Protein AF-A0A164PL55-F1 (afdb_monomer_lite)

Foldseek 3Di:
DPPLVVLLVVLLVLLCVQLVVLVCCQPPVVVPDPDDDDPVSNVVSVVSNVVSVVLSVQSNVCVVVVNLVSNLVSLQVLLVVLVVQLVVCVVVVVVVSNVSSNVSSCSSNVSSVVSVPD

Structure (mmCIF, N/CA/C/O backbone):
data_AF-A0A164PL55-F1
#
_entry.id   AF-A0A164PL55-F1
#
loop_
_atom_site.group_PDB
_atom_site.id
_atom_site.type_symbol
_atom_site.label_atom_id
_atom_site.label_alt_id
_atom_site.label_comp_id
_atom_site.label_asym_id
_atom_site.label_entity_id
_atom_site.label_seq_id
_atom_site.pdbx_PDB_ins_code
_atom_site.Cartn_x
_atom_site.Cartn_y
_atom_site.Cartn_z
_atom_site.occupancy
_atom_site.B_iso_or_equiv
_atom_site.auth_seq_id
_atom_site.auth_comp_id
_atom_site.auth_asym_id
_atom_site.auth_atom_id
_atom_site.pdbx_PDB_model_num
ATOM 1 N N . MET A 1 1 ? -16.448 -11.757 14.362 1.00 59.09 1 MET A N 1
ATOM 2 C CA . MET A 1 1 ? -15.431 -10.702 14.572 1.00 59.09 1 MET A CA 1
ATOM 3 C C . MET A 1 1 ? -16.105 -9.351 14.404 1.00 59.09 1 MET A C 1
ATOM 5 O O . MET A 1 1 ? -17.001 -9.272 13.569 1.00 59.09 1 MET A O 1
ATOM 9 N N . PRO A 1 2 ? -15.730 -8.317 15.171 1.00 84.12 2 PRO A N 1
ATOM 10 C CA . PRO A 1 2 ? -16.239 -6.968 14.944 1.00 84.12 2 PRO A CA 1
ATOM 11 C C . PRO A 1 2 ? -15.890 -6.481 13.528 1.00 84.12 2 PRO A C 1
ATOM 13 O O . PRO A 1 2 ? -14.808 -6.794 13.030 1.00 84.12 2 PRO A O 1
ATOM 16 N N . ALA A 1 3 ? -16.766 -5.699 12.891 1.00 85.25 3 ALA A N 1
ATOM 17 C CA . ALA A 1 3 ? -16.560 -5.226 11.516 1.00 85.25 3 ALA A CA 1
ATOM 18 C C . ALA A 1 3 ? -15.239 -4.449 11.339 1.00 85.25 3 ALA A C 1
ATOM 20 O O . ALA A 1 3 ? -14.523 -4.668 10.366 1.00 85.25 3 ALA A O 1
ATOM 21 N N . HIS A 1 4 ? -14.849 -3.636 12.326 1.00 86.44 4 HIS A N 1
ATOM 22 C CA . HIS A 1 4 ? -13.568 -2.922 12.324 1.00 86.44 4 HIS A CA 1
ATOM 23 C C . HIS A 1 4 ? -12.355 -3.866 12.284 1.00 86.44 4 HIS A C 1
ATOM 25 O O . HIS A 1 4 ? -11.404 -3.618 11.547 1.00 86.44 4 HIS A O 1
ATOM 31 N N . ALA A 1 5 ? -12.398 -4.975 13.029 1.00 88.44 5 ALA A N 1
ATOM 32 C CA . ALA A 1 5 ? -11.313 -5.952 13.067 1.00 88.44 5 ALA A CA 1
ATOM 33 C C . ALA A 1 5 ? -11.217 -6.721 11.743 1.00 88.44 5 ALA A C 1
ATOM 35 O O . ALA A 1 5 ? -10.120 -6.966 11.248 1.00 88.44 5 ALA A O 1
ATOM 36 N N . ALA A 1 6 ? -12.361 -7.049 11.135 1.00 93.38 6 ALA A N 1
ATOM 37 C CA . ALA A 1 6 ? -12.394 -7.673 9.816 1.00 93.38 6 ALA A CA 1
ATOM 38 C C . ALA A 1 6 ? -11.790 -6.751 8.743 1.00 93.38 6 ALA A C 1
ATOM 40 O O . ALA A 1 6 ? -10.933 -7.188 7.977 1.00 93.38 6 ALA A O 1
ATOM 41 N N . LEU A 1 7 ? -12.169 -5.467 8.728 1.00 95.25 7 LEU A N 1
ATOM 42 C CA . LEU A 1 7 ? -11.589 -4.483 7.811 1.00 95.25 7 LEU A CA 1
ATOM 43 C C . LEU A 1 7 ? -10.084 -4.327 8.034 1.00 95.25 7 LEU A C 1
ATOM 45 O O . LEU A 1 7 ? -9.329 -4.341 7.066 1.00 95.25 7 LEU A O 1
ATOM 49 N N . ALA A 1 8 ? -9.624 -4.239 9.283 1.00 93.94 8 ALA A N 1
ATOM 50 C CA . ALA A 1 8 ? -8.198 -4.159 9.590 1.00 93.94 8 ALA A CA 1
ATOM 51 C C . ALA A 1 8 ? -7.416 -5.357 9.025 1.00 93.94 8 ALA A C 1
ATOM 53 O O . ALA A 1 8 ? -6.407 -5.163 8.350 1.00 93.94 8 ALA A O 1
ATOM 54 N N . VAL A 1 9 ? -7.912 -6.584 9.224 1.00 96.19 9 VAL A N 1
ATOM 55 C CA . VAL A 1 9 ? -7.274 -7.804 8.699 1.00 96.19 9 VAL A CA 1
ATOM 56 C C . VAL A 1 9 ? -7.243 -7.804 7.172 1.00 96.19 9 VAL A C 1
ATOM 58 O O . VAL A 1 9 ? -6.199 -8.078 6.585 1.00 96.19 9 VAL A O 1
ATOM 61 N N . VAL A 1 10 ? -8.356 -7.460 6.517 1.00 97.50 10 VAL A N 1
ATOM 62 C CA . VAL A 1 10 ? -8.416 -7.395 5.050 1.00 97.50 10 VAL A CA 1
ATOM 63 C C . VAL A 1 10 ? -7.393 -6.388 4.518 1.00 97.50 10 VAL A C 1
ATOM 65 O O . VAL A 1 10 ? -6.593 -6.730 3.650 1.00 97.50 10 VAL A O 1
ATOM 68 N N . ASN A 1 11 ? -7.347 -5.176 5.073 1.00 98.12 11 ASN A N 1
ATOM 69 C CA . ASN A 1 11 ? -6.387 -4.162 4.638 1.00 98.12 11 ASN A CA 1
ATOM 70 C C . ASN A 1 11 ? -4.939 -4.573 4.904 1.00 98.12 11 ASN A C 1
ATOM 72 O O . ASN A 1 11 ? -4.090 -4.343 4.048 1.00 98.12 11 ASN A O 1
ATOM 76 N N . ALA A 1 12 ? -4.661 -5.216 6.040 1.00 97.31 12 ALA A N 1
ATOM 77 C CA . ALA A 1 12 ? -3.339 -5.746 6.347 1.00 97.31 12 ALA A CA 1
ATOM 78 C C . ALA A 1 12 ? -2.897 -6.790 5.312 1.00 97.31 12 ALA A C 1
ATOM 80 O O . ALA A 1 12 ? -1.775 -6.718 4.823 1.00 97.31 12 ALA A O 1
ATOM 81 N N . VAL A 1 13 ? -3.778 -7.715 4.914 1.00 98.12 13 VAL A N 1
ATOM 82 C CA . VAL A 1 13 ? -3.473 -8.718 3.880 1.00 98.12 13 VAL A CA 1
ATOM 83 C C . VAL A 1 13 ? -3.145 -8.048 2.546 1.00 98.12 13 VAL A C 1
ATOM 85 O O . VAL A 1 13 ? -2.105 -8.335 1.955 1.00 98.12 13 VAL A O 1
ATOM 88 N N . PHE A 1 14 ? -3.986 -7.123 2.083 1.00 98.19 14 PHE A N 1
ATOM 89 C CA . PHE A 1 14 ? -3.760 -6.416 0.819 1.00 98.19 14 PHE A CA 1
ATOM 90 C C . PHE A 1 14 ? -2.489 -5.553 0.839 1.00 98.19 14 PHE A C 1
ATOM 92 O O . PHE A 1 14 ? -1.739 -5.531 -0.143 1.00 98.19 14 PHE A O 1
ATOM 99 N N . ALA A 1 15 ? -2.212 -4.889 1.964 1.00 97.38 15 ALA A N 1
ATOM 100 C CA . ALA A 1 15 ? -0.991 -4.120 2.162 1.00 97.38 15 ALA A CA 1
ATOM 101 C C . ALA A 1 15 ? 0.250 -5.023 2.156 1.00 97.38 15 ALA A C 1
ATOM 103 O O . ALA A 1 15 ? 1.204 -4.731 1.445 1.00 97.38 15 ALA A O 1
ATOM 104 N N . LEU A 1 16 ? 0.225 -6.156 2.866 1.00 97.94 16 LEU A N 1
ATOM 105 C CA . LEU A 1 16 ? 1.332 -7.118 2.902 1.00 97.94 16 LEU A CA 1
ATOM 106 C C . LEU A 1 16 ? 1.619 -7.728 1.530 1.00 97.94 16 LEU A C 1
ATOM 108 O O . LEU A 1 16 ? 2.782 -7.854 1.155 1.00 97.94 16 LEU A O 1
ATOM 112 N N . VAL A 1 17 ? 0.583 -8.070 0.762 1.00 96.12 17 VAL A N 1
ATOM 113 C CA . VAL A 1 17 ? 0.745 -8.560 -0.614 1.00 96.12 17 VAL A CA 1
ATOM 114 C C . VAL A 1 17 ? 1.406 -7.489 -1.486 1.00 96.12 17 VAL A C 1
ATOM 116 O O . VAL A 1 17 ? 2.391 -7.768 -2.168 1.00 96.12 17 VAL A O 1
ATOM 119 N N . SER A 1 18 ? 0.916 -6.250 -1.425 1.00 94.06 18 SER A N 1
ATOM 120 C CA . SER A 1 18 ? 1.432 -5.141 -2.239 1.00 94.06 18 SER A CA 1
ATOM 121 C C . SER A 1 18 ? 2.868 -4.759 -1.845 1.00 94.06 18 SER A C 1
ATOM 123 O O . SER A 1 18 ? 3.742 -4.635 -2.703 1.00 94.06 18 SER A O 1
ATOM 125 N N . GLY A 1 19 ? 3.147 -4.651 -0.543 1.00 95.56 19 GLY A N 1
ATOM 126 C CA . GLY A 1 19 ? 4.486 -4.429 0.002 1.00 95.56 19 GLY A CA 1
ATOM 127 C C . GLY A 1 19 ? 5.447 -5.570 -0.329 1.00 95.56 19 GLY A C 1
ATOM 128 O O . GLY A 1 19 ? 6.589 -5.319 -0.709 1.00 95.56 19 GLY A O 1
ATOM 129 N N . GLY A 1 20 ? 4.977 -6.818 -0.276 1.00 94.44 20 GLY A N 1
ATOM 130 C CA . GLY A 1 20 ? 5.736 -7.998 -0.685 1.00 94.44 20 GLY A CA 1
ATOM 131 C C . GLY A 1 20 ? 6.153 -7.942 -2.154 1.00 94.44 20 GLY A C 1
ATOM 132 O O . GLY A 1 20 ? 7.322 -8.176 -2.463 1.00 94.44 20 GLY A O 1
ATOM 133 N N . PHE A 1 21 ? 5.247 -7.548 -3.055 1.00 92.25 21 PHE A N 1
ATOM 134 C CA . PHE A 1 21 ? 5.591 -7.327 -4.462 1.00 92.25 21 PHE A CA 1
ATOM 135 C C . PHE A 1 21 ? 6.603 -6.195 -4.649 1.00 92.25 21 PHE A C 1
ATOM 137 O O . PHE A 1 21 ? 7.532 -6.349 -5.439 1.00 92.25 21 PHE A O 1
ATOM 144 N N . ALA A 1 22 ? 6.478 -5.089 -3.911 1.00 92.00 22 ALA A N 1
ATOM 145 C CA . ALA A 1 22 ? 7.442 -3.991 -3.981 1.00 92.00 22 ALA A CA 1
ATOM 146 C C . ALA A 1 22 ? 8.846 -4.422 -3.516 1.00 92.00 22 ALA A C 1
ATOM 148 O O . ALA A 1 22 ? 9.840 -4.113 -4.172 1.00 92.00 22 ALA A O 1
ATOM 149 N N . ILE A 1 23 ? 8.934 -5.196 -2.428 1.00 93.56 23 ILE A N 1
ATOM 150 C CA . ILE A 1 23 ? 10.196 -5.773 -1.942 1.00 93.56 23 ILE A CA 1
ATOM 151 C C . ILE A 1 23 ? 10.771 -6.752 -2.971 1.00 93.56 23 ILE A C 1
ATOM 153 O O . ILE A 1 23 ? 11.957 -6.678 -3.294 1.00 93.56 23 ILE A O 1
ATOM 157 N N . ALA A 1 24 ? 9.944 -7.644 -3.522 1.00 91.69 24 ALA A N 1
ATOM 158 C CA . ALA A 1 24 ? 10.370 -8.589 -4.548 1.00 91.69 24 ALA A CA 1
ATOM 159 C C . ALA A 1 24 ? 10.894 -7.868 -5.802 1.00 91.69 24 ALA A C 1
ATOM 161 O O . ALA A 1 24 ? 11.940 -8.249 -6.328 1.00 91.69 24 ALA A O 1
ATOM 162 N N . ALA A 1 25 ? 10.224 -6.794 -6.233 1.00 88.56 25 ALA A N 1
ATOM 163 C CA . ALA A 1 25 ? 10.656 -5.956 -7.348 1.00 88.56 25 ALA A CA 1
ATOM 164 C C . ALA A 1 25 ? 12.012 -5.290 -7.084 1.00 88.56 25 ALA A C 1
ATOM 166 O O . ALA A 1 25 ? 12.842 -5.235 -7.986 1.00 88.56 25 ALA A O 1
ATOM 167 N N . ALA A 1 26 ? 12.250 -4.805 -5.863 1.00 90.50 26 ALA A N 1
ATOM 168 C CA . ALA A 1 26 ? 13.492 -4.129 -5.497 1.00 90.50 26 ALA A CA 1
ATOM 169 C C . ALA A 1 26 ? 14.678 -5.097 -5.340 1.00 90.50 26 ALA A C 1
ATOM 171 O O . ALA A 1 26 ? 15.770 -4.827 -5.840 1.00 90.50 26 ALA A O 1
ATOM 172 N N . LEU A 1 27 ? 14.470 -6.236 -4.670 1.00 90.88 27 LEU A N 1
ATOM 173 C CA . LEU A 1 27 ? 15.530 -7.211 -4.387 1.00 90.88 27 LEU A CA 1
ATOM 174 C C . LEU A 1 27 ? 15.837 -8.119 -5.576 1.00 90.88 27 LEU A C 1
ATOM 176 O O . LEU A 1 27 ? 16.985 -8.516 -5.779 1.00 90.88 27 LEU A O 1
ATOM 180 N N . ARG A 1 28 ? 14.814 -8.487 -6.352 1.00 86.06 28 ARG A N 1
ATOM 181 C CA . ARG A 1 28 ? 14.956 -9.414 -7.476 1.00 86.06 28 ARG A CA 1
ATOM 182 C C . ARG A 1 28 ? 14.102 -8.962 -8.666 1.00 86.06 28 ARG A C 1
ATOM 184 O O . ARG A 1 28 ? 13.158 -9.661 -9.038 1.00 86.06 28 ARG A O 1
ATOM 191 N N . PRO A 1 29 ? 14.471 -7.844 -9.325 1.00 78.06 29 PRO A N 1
ATOM 192 C CA . PRO A 1 29 ? 13.675 -7.241 -10.398 1.00 78.06 29 PRO A CA 1
ATOM 193 C C . PRO A 1 29 ? 13.336 -8.226 -11.521 1.00 78.06 29 PRO A C 1
ATOM 195 O O . PRO A 1 29 ? 12.240 -8.193 -12.069 1.00 78.06 29 PRO A O 1
ATOM 198 N N . ALA A 1 30 ? 14.244 -9.163 -11.812 1.00 78.56 30 ALA A N 1
ATOM 199 C CA . ALA A 1 30 ? 14.074 -10.199 -12.831 1.00 78.56 30 ALA A CA 1
ATOM 200 C C . ALA A 1 30 ? 12.869 -11.136 -12.603 1.00 78.56 30 ALA A C 1
ATOM 202 O O . ALA A 1 30 ? 12.462 -11.824 -13.531 1.00 78.56 30 ALA A O 1
ATOM 203 N N . VAL A 1 31 ? 12.302 -11.189 -11.392 1.00 74.44 31 VAL A N 1
ATOM 204 C CA . VAL A 1 31 ? 11.100 -11.993 -11.094 1.00 74.44 31 VAL A CA 1
ATOM 205 C C . VAL A 1 31 ? 9.830 -11.333 -11.637 1.00 74.44 31 VAL A C 1
ATOM 207 O O . VAL A 1 31 ? 8.851 -12.023 -11.903 1.00 74.44 31 VAL A O 1
ATOM 210 N N . LEU A 1 32 ? 9.844 -10.008 -11.810 1.00 71.69 32 LEU A N 1
ATOM 211 C CA . LEU A 1 32 ? 8.675 -9.213 -12.200 1.00 71.69 32 LEU A CA 1
ATOM 212 C C . LEU A 1 32 ? 8.889 -8.426 -13.501 1.00 71.69 32 LEU A C 1
ATOM 214 O O . LEU A 1 32 ? 7.932 -7.915 -14.077 1.00 71.69 32 LEU A O 1
ATOM 218 N N . ALA A 1 33 ? 10.132 -8.312 -13.970 1.00 74.06 33 ALA A N 1
ATOM 219 C CA . ALA A 1 33 ? 10.463 -7.622 -15.205 1.00 74.06 33 ALA A CA 1
ATOM 220 C C . ALA A 1 33 ? 10.174 -8.497 -16.432 1.00 74.06 33 ALA A C 1
ATOM 222 O O . ALA A 1 33 ? 10.659 -9.621 -16.552 1.00 74.06 33 ALA A O 1
ATOM 223 N N . HIS A 1 34 ? 9.462 -7.928 -17.401 1.00 68.06 34 HIS A N 1
ATOM 224 C CA . HIS A 1 34 ? 9.331 -8.482 -18.746 1.00 68.06 34 HIS A CA 1
ATOM 225 C C . HIS A 1 34 ? 10.337 -7.789 -19.678 1.00 68.06 34 HIS A C 1
ATOM 227 O O . HIS A 1 34 ? 9.962 -6.962 -20.505 1.00 68.06 34 HIS A O 1
ATOM 233 N N . GLY A 1 35 ? 11.633 -8.066 -19.493 1.00 72.12 35 GLY A N 1
ATOM 234 C CA . GLY A 1 35 ? 12.709 -7.493 -20.312 1.00 72.12 35 GLY A CA 1
ATOM 235 C C . GLY A 1 35 ? 14.027 -7.258 -19.559 1.00 72.12 35 GLY A C 1
ATOM 236 O O . GLY A 1 35 ? 14.162 -7.670 -18.404 1.00 72.12 35 GLY A O 1
ATOM 237 N N . PRO A 1 36 ? 15.014 -6.604 -20.202 1.00 76.00 36 PRO A N 1
ATOM 238 C CA . PRO A 1 36 ? 16.305 -6.299 -19.592 1.00 76.00 36 PRO A CA 1
ATOM 239 C C . PRO A 1 36 ? 16.155 -5.398 -18.360 1.00 76.00 36 PRO A C 1
ATOM 241 O O . PRO A 1 36 ? 15.524 -4.342 -18.421 1.00 76.00 36 PRO A O 1
ATOM 244 N N . VAL A 1 37 ? 16.773 -5.789 -17.245 1.00 84.06 37 VAL A N 1
ATOM 245 C CA . VAL A 1 37 ? 16.797 -4.982 -16.018 1.00 84.06 37 VAL A CA 1
ATOM 246 C C . VAL A 1 37 ? 17.852 -3.887 -16.169 1.00 84.06 37 VAL A C 1
ATOM 248 O O . VAL A 1 37 ? 19.051 -4.162 -16.157 1.00 84.06 37 VAL A O 1
ATOM 251 N N . THR A 1 38 ? 17.408 -2.641 -16.328 1.00 88.12 38 THR A N 1
ATOM 252 C CA . THR A 1 38 ? 18.289 -1.467 -16.400 1.00 88.12 38 THR A CA 1
ATOM 253 C C . THR A 1 38 ? 18.527 -0.868 -15.013 1.00 88.12 38 THR A C 1
ATOM 255 O O . THR A 1 38 ? 17.737 -1.064 -14.089 1.00 88.12 38 THR A O 1
ATOM 258 N N . SER A 1 39 ? 19.594 -0.079 -14.858 1.00 87.31 39 SER A N 1
ATOM 259 C CA . SER A 1 39 ? 19.866 0.656 -13.613 1.00 87.31 39 SER A CA 1
ATOM 260 C C . SER A 1 39 ? 18.720 1.599 -13.225 1.00 87.31 39 SER A C 1
ATOM 262 O O . SER A 1 39 ? 18.365 1.681 -12.051 1.00 87.31 39 SER A O 1
ATOM 264 N N . ALA A 1 40 ? 18.094 2.254 -14.208 1.00 87.44 40 ALA A N 1
ATOM 265 C CA . ALA A 1 40 ? 16.935 3.118 -13.997 1.00 87.44 40 ALA A CA 1
ATOM 266 C C . ALA A 1 40 ? 15.710 2.338 -13.488 1.00 87.44 40 ALA A C 1
ATOM 268 O O . ALA A 1 40 ? 15.044 2.788 -12.557 1.00 87.44 40 ALA A O 1
ATOM 269 N N . ALA A 1 41 ? 15.441 1.151 -14.044 1.00 85.94 41 ALA A N 1
ATOM 270 C CA . ALA A 1 41 ? 14.354 0.290 -13.579 1.00 85.94 41 ALA A CA 1
ATOM 271 C C . ALA A 1 41 ? 14.591 -0.201 -12.140 1.00 85.94 41 ALA A C 1
ATOM 273 O O . ALA A 1 41 ? 13.668 -0.198 -11.327 1.00 85.94 41 ALA A O 1
ATOM 274 N N . SER A 1 42 ? 15.834 -0.554 -11.800 1.00 88.00 42 SER A N 1
ATOM 275 C CA . SER A 1 42 ? 16.204 -0.941 -10.435 1.00 88.00 42 SER A CA 1
ATOM 276 C C . SER A 1 42 ? 16.045 0.213 -9.443 1.00 88.00 42 SER A C 1
ATOM 278 O O . SER A 1 42 ? 15.470 0.020 -8.374 1.00 88.00 42 SER A O 1
ATOM 280 N N . LEU A 1 43 ? 16.501 1.424 -9.789 1.00 89.12 43 LEU A N 1
ATOM 281 C CA . LEU A 1 43 ? 16.304 2.613 -8.952 1.00 89.12 43 LEU A CA 1
ATOM 282 C C . LEU A 1 43 ? 14.811 2.890 -8.728 1.00 89.12 43 LEU A C 1
ATOM 284 O O . LEU A 1 43 ? 14.389 3.127 -7.598 1.00 89.12 43 LEU A O 1
ATOM 288 N N . TYR A 1 44 ? 14.007 2.800 -9.788 1.00 87.06 44 TYR A N 1
ATOM 289 C CA . TYR A 1 44 ? 12.559 2.964 -9.708 1.00 87.06 44 TYR A CA 1
ATOM 290 C C . TYR A 1 44 ? 11.905 1.931 -8.776 1.00 87.06 44 TYR A C 1
ATOM 292 O O . TYR A 1 44 ? 11.074 2.291 -7.942 1.00 87.06 44 TYR A O 1
ATOM 300 N N . ALA A 1 45 ? 12.319 0.662 -8.854 1.00 90.44 45 ALA A N 1
ATOM 301 C CA . ALA A 1 45 ? 11.826 -0.389 -7.966 1.00 90.44 45 ALA A CA 1
ATOM 302 C C . ALA A 1 45 ? 12.165 -0.109 -6.490 1.00 90.44 45 ALA A C 1
ATOM 304 O O . ALA A 1 45 ? 11.308 -0.264 -5.617 1.00 90.44 45 ALA A O 1
ATOM 305 N N . TRP A 1 46 ? 13.376 0.381 -6.205 1.00 93.44 46 TRP A N 1
ATOM 306 C CA . TRP A 1 46 ? 13.764 0.798 -4.855 1.00 93.44 46 TRP A CA 1
ATOM 307 C C . TRP A 1 46 ? 12.964 1.997 -4.346 1.00 93.44 46 TRP A C 1
ATOM 309 O O . TRP A 1 46 ? 12.544 1.992 -3.190 1.00 93.44 46 TRP A O 1
ATOM 319 N N . MET A 1 47 ? 12.682 2.990 -5.195 1.00 92.56 47 MET A N 1
ATOM 320 C CA . MET A 1 47 ? 11.785 4.097 -4.839 1.00 92.56 47 MET A CA 1
ATOM 321 C C . MET A 1 47 ? 10.376 3.589 -4.503 1.00 92.56 47 MET A C 1
ATOM 323 O O . MET A 1 47 ? 9.756 4.056 -3.547 1.00 92.56 47 MET A O 1
ATOM 327 N N . TYR A 1 48 ? 9.886 2.595 -5.248 1.00 90.69 48 TYR A N 1
ATOM 328 C CA . TYR A 1 48 ? 8.613 1.938 -4.962 1.00 90.69 48 TYR A CA 1
ATOM 329 C C . TYR A 1 48 ? 8.605 1.257 -3.595 1.00 90.69 48 TYR A C 1
ATOM 331 O O . TYR A 1 48 ? 7.681 1.465 -2.809 1.00 90.69 48 TYR A O 1
ATOM 339 N N . ALA A 1 49 ? 9.643 0.480 -3.290 1.00 94.25 49 ALA A N 1
ATOM 340 C CA . ALA A 1 49 ? 9.779 -0.190 -2.003 1.00 94.25 49 ALA A CA 1
ATOM 341 C C . ALA A 1 49 ? 9.892 0.815 -0.845 1.00 94.25 49 ALA A C 1
ATOM 343 O O . ALA A 1 49 ? 9.240 0.636 0.182 1.00 94.25 49 ALA A O 1
ATOM 344 N N . ALA A 1 50 ? 10.638 1.908 -1.032 1.00 96.00 50 ALA A N 1
ATOM 345 C CA . ALA A 1 50 ? 10.833 2.940 -0.016 1.00 96.00 50 ALA A CA 1
ATOM 346 C C . ALA A 1 50 ? 9.521 3.595 0.447 1.00 96.00 50 ALA A C 1
ATOM 348 O O . ALA A 1 50 ? 9.413 3.959 1.614 1.00 96.00 50 ALA A O 1
ATOM 349 N N . ARG A 1 51 ? 8.509 3.709 -0.428 1.00 94.88 51 ARG A N 1
ATOM 350 C CA . ARG A 1 51 ? 7.160 4.165 -0.036 1.00 94.88 51 ARG A CA 1
ATOM 351 C C . ARG A 1 51 ? 6.240 3.023 0.411 1.00 94.88 51 ARG A C 1
ATOM 353 O O . ARG A 1 51 ? 5.455 3.204 1.337 1.00 94.88 51 ARG A O 1
ATOM 360 N N . ALA A 1 52 ? 6.326 1.850 -0.217 1.00 95.25 52 ALA A N 1
ATOM 361 C CA . ALA A 1 52 ? 5.408 0.745 0.049 1.00 95.25 52 ALA A CA 1
ATOM 362 C C . ALA A 1 52 ? 5.653 0.110 1.424 1.00 95.25 52 ALA A C 1
ATOM 364 O O . ALA A 1 52 ? 4.695 -0.260 2.102 1.00 95.25 52 ALA A O 1
ATOM 365 N N . ILE A 1 53 ? 6.914 0.013 1.859 1.00 96.94 53 ILE A N 1
ATOM 366 C CA . ILE A 1 53 ? 7.278 -0.597 3.143 1.00 96.94 53 ILE A CA 1
ATOM 367 C C . ILE A 1 53 ? 6.711 0.211 4.325 1.00 96.94 53 ILE A C 1
ATOM 369 O O . ILE A 1 53 ? 5.975 -0.381 5.117 1.00 96.94 53 ILE A O 1
ATOM 373 N N . PRO A 1 54 ? 6.948 1.537 4.451 1.00 98.00 54 PRO A N 1
ATOM 374 C CA . PRO A 1 54 ? 6.364 2.321 5.539 1.00 98.00 54 PRO A CA 1
ATOM 375 C C . PRO A 1 54 ? 4.834 2.285 5.558 1.00 98.00 54 PRO A C 1
ATOM 377 O O . PRO A 1 54 ? 4.248 2.121 6.625 1.00 98.00 54 PRO A O 1
ATOM 380 N N . LEU A 1 55 ? 4.183 2.384 4.391 1.00 97.88 55 LEU A N 1
ATOM 381 C CA . LEU A 1 55 ? 2.720 2.320 4.300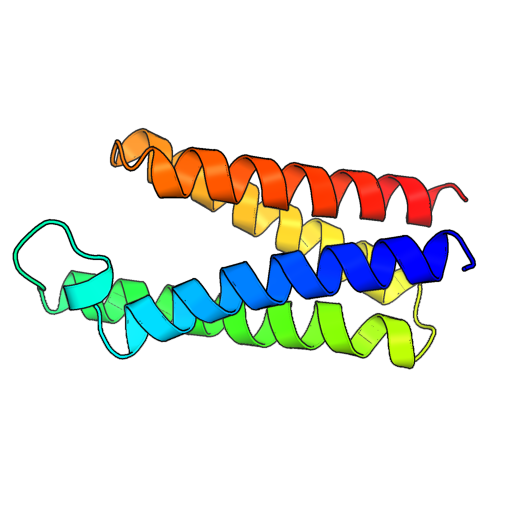 1.00 97.88 55 LEU A CA 1
ATOM 382 C C . LEU A 1 55 ? 2.185 0.956 4.743 1.00 97.88 55 LEU A C 1
ATOM 384 O O . LEU A 1 55 ? 1.241 0.895 5.525 1.00 97.88 55 LEU A O 1
ATOM 388 N N . THR A 1 56 ? 2.828 -0.131 4.311 1.00 97.88 56 THR A N 1
ATOM 389 C CA . THR A 1 56 ? 2.460 -1.493 4.722 1.00 97.88 56 THR A CA 1
ATOM 390 C C . THR A 1 56 ? 2.566 -1.656 6.234 1.00 97.88 56 THR A C 1
ATOM 392 O O . THR A 1 56 ? 1.632 -2.135 6.872 1.00 97.88 56 THR A O 1
ATOM 395 N N . ILE A 1 57 ? 3.678 -1.207 6.820 1.00 98.00 57 ILE A N 1
ATOM 396 C CA . ILE A 1 57 ? 3.898 -1.248 8.268 1.00 98.00 57 ILE A CA 1
ATOM 397 C C . ILE A 1 57 ? 2.812 -0.448 8.996 1.00 98.00 57 ILE A C 1
ATOM 399 O O . ILE A 1 57 ? 2.206 -0.954 9.938 1.00 98.00 57 ILE A O 1
ATOM 403 N N . ALA A 1 58 ? 2.523 0.772 8.545 1.00 97.75 58 ALA A N 1
ATOM 404 C CA . ALA A 1 58 ? 1.527 1.627 9.177 1.00 97.75 58 ALA A CA 1
ATOM 405 C C . ALA A 1 58 ? 0.110 1.024 9.110 1.00 97.75 58 ALA A C 1
ATOM 407 O O . ALA A 1 58 ? -0.582 1.003 10.127 1.00 97.75 58 ALA A O 1
ATOM 408 N N . VAL A 1 59 ? -0.299 0.462 7.964 1.00 97.69 59 VAL A N 1
ATOM 409 C CA . VAL A 1 59 ? -1.599 -0.224 7.809 1.00 97.69 59 VAL A CA 1
ATOM 410 C C . VAL A 1 59 ? -1.720 -1.438 8.737 1.00 97.69 59 VAL A C 1
ATOM 412 O O . VAL A 1 59 ? -2.803 -1.703 9.256 1.00 97.69 59 VAL A O 1
ATOM 415 N N . VAL A 1 60 ? -0.624 -2.163 8.978 1.00 97.38 60 VAL A N 1
ATOM 416 C CA . VAL A 1 60 ? -0.604 -3.335 9.870 1.00 97.38 60 VAL A CA 1
ATOM 417 C C . VAL A 1 60 ? -0.605 -2.937 11.352 1.00 97.38 60 VAL A C 1
ATOM 419 O O . VAL A 1 60 ? -1.253 -3.604 12.157 1.00 97.38 60 VAL A O 1
ATOM 422 N N . ILE A 1 61 ? 0.104 -1.868 11.728 1.00 96.75 61 ILE A N 1
ATOM 423 C CA . ILE A 1 61 ? 0.310 -1.488 13.136 1.00 96.75 61 ILE A CA 1
ATOM 424 C C . ILE A 1 61 ? -0.826 -0.622 13.686 1.00 96.75 61 ILE A C 1
ATOM 426 O O . ILE A 1 61 ? -1.279 -0.864 14.798 1.00 96.75 61 ILE A O 1
ATOM 430 N N . LEU A 1 62 ? -1.322 0.371 12.945 1.00 94.88 62 LEU A N 1
ATOM 431 C CA . LEU A 1 62 ? -2.322 1.317 13.471 1.00 94.88 62 LEU A CA 1
ATOM 432 C C . LEU A 1 62 ? -3.577 0.661 14.086 1.00 94.88 62 LEU A C 1
ATOM 434 O O . LEU A 1 62 ? -4.018 1.126 15.140 1.00 94.88 62 LEU A O 1
ATOM 438 N N . PRO A 1 63 ? -4.126 -0.443 13.535 1.00 92.75 63 PRO A N 1
ATOM 439 C CA . PRO A 1 63 ? -5.243 -1.143 14.165 1.00 92.75 63 PRO A CA 1
ATOM 440 C C . PRO A 1 63 ? -4.929 -1.688 15.566 1.00 92.75 63 PRO A C 1
ATOM 442 O O . PRO A 1 63 ? -5.822 -1.730 16.409 1.00 92.75 63 PRO A O 1
ATOM 445 N N . THR A 1 64 ? -3.684 -2.099 15.838 1.00 93.81 64 THR A N 1
ATOM 446 C CA . THR A 1 64 ? -3.286 -2.661 17.144 1.00 93.81 64 THR A CA 1
ATOM 447 C C . THR A 1 64 ? -3.138 -1.588 18.218 1.00 93.81 64 THR A C 1
ATOM 449 O O . THR A 1 64 ? -3.243 -1.886 19.405 1.00 93.81 64 THR A O 1
ATOM 452 N N . LEU A 1 65 ? -2.952 -0.335 17.799 1.00 94.06 65 LEU A N 1
ATOM 453 C CA . LEU A 1 65 ? -2.891 0.835 18.672 1.00 94.06 65 LEU A CA 1
ATOM 454 C C . LEU A 1 65 ? -4.279 1.417 18.982 1.00 94.06 65 LEU A C 1
ATOM 456 O O . LEU A 1 65 ? -4.387 2.333 19.791 1.00 94.06 65 LEU A O 1
ATOM 460 N N . GLY A 1 66 ? -5.340 0.922 18.333 1.00 90.56 66 GLY A N 1
ATOM 461 C CA . GLY A 1 66 ? -6.692 1.469 18.468 1.00 90.56 66 GLY A CA 1
ATOM 462 C C . GLY A 1 66 ? -6.875 2.861 17.847 1.00 90.56 66 GLY A C 1
ATOM 463 O O . GLY A 1 66 ? -7.927 3.473 18.033 1.00 90.56 66 GLY A O 1
ATOM 464 N N . ASP A 1 67 ? -5.891 3.367 17.093 1.00 90.75 67 ASP A N 1
ATOM 465 C CA . ASP A 1 67 ? -5.950 4.684 16.452 1.00 90.75 67 ASP A CA 1
ATOM 466 C C . ASP A 1 67 ? -6.765 4.629 15.156 1.00 90.75 67 ASP A C 1
ATOM 468 O O . ASP A 1 67 ? -6.257 4.443 14.046 1.00 90.75 67 ASP A O 1
ATOM 472 N N . ARG A 1 68 ? -8.077 4.801 15.312 1.00 92.50 68 ARG A N 1
ATOM 473 C CA . ARG A 1 68 ? -9.027 4.795 14.199 1.00 92.50 68 ARG A CA 1
ATOM 474 C C . ARG A 1 68 ? -8.802 5.956 13.228 1.00 92.50 68 ARG A C 1
ATOM 476 O O . ARG A 1 68 ? -8.893 5.750 12.020 1.00 92.50 68 ARG A O 1
ATOM 483 N N . SER A 1 69 ? -8.507 7.156 13.726 1.00 94.25 69 SER A N 1
ATOM 484 C CA . SER A 1 69 ? -8.245 8.336 12.889 1.00 94.25 69 SER A CA 1
ATOM 485 C C . SER A 1 69 ? -6.996 8.164 12.031 1.00 94.25 69 SER A C 1
ATOM 487 O O . SER A 1 69 ? -7.045 8.392 10.820 1.00 94.25 69 SER A O 1
ATOM 489 N N . GLY A 1 70 ? -5.898 7.708 12.638 1.00 95.94 70 GLY A N 1
ATOM 490 C CA . GLY A 1 70 ? -4.661 7.400 11.933 1.00 95.94 70 GLY A CA 1
ATOM 491 C C . GLY A 1 70 ? -4.865 6.287 10.913 1.00 95.94 70 GLY A C 1
ATOM 492 O O . GLY A 1 70 ? -4.387 6.399 9.784 1.00 95.94 70 GLY A O 1
ATOM 493 N N . LEU A 1 71 ? -5.648 5.256 11.256 1.00 95.75 71 LEU A N 1
ATOM 494 C CA . LEU A 1 71 ? -5.995 4.185 10.323 1.00 95.75 71 LEU A CA 1
ATOM 495 C C . LEU A 1 71 ? -6.780 4.703 9.106 1.00 95.75 71 LEU A C 1
ATOM 497 O O . LEU A 1 71 ? -6.465 4.343 7.976 1.00 95.75 71 LEU A O 1
ATOM 501 N N . VAL A 1 72 ? -7.772 5.577 9.292 1.00 97.81 72 VAL A N 1
ATOM 502 C CA . VAL A 1 72 ? -8.492 6.186 8.158 1.00 97.81 72 VAL A CA 1
ATOM 503 C C . VAL A 1 72 ? -7.526 6.971 7.269 1.00 97.81 72 VAL A C 1
ATOM 505 O O . VAL A 1 72 ? -7.509 6.769 6.054 1.00 97.81 72 VAL A O 1
ATOM 508 N N . ALA A 1 73 ? -6.679 7.818 7.860 1.00 98.06 73 ALA A N 1
ATOM 509 C CA . ALA A 1 73 ? -5.721 8.626 7.111 1.00 98.06 73 ALA A CA 1
ATOM 510 C C . ALA A 1 73 ? -4.734 7.763 6.306 1.00 98.06 73 ALA A C 1
ATOM 512 O O . ALA A 1 73 ? -4.532 8.008 5.114 1.00 98.06 73 ALA A O 1
ATOM 513 N N . ILE A 1 74 ? -4.156 6.719 6.914 1.00 98.00 74 ILE A N 1
ATOM 514 C CA . ILE A 1 74 ? -3.190 5.862 6.218 1.00 98.00 74 ILE A CA 1
ATOM 515 C C . ILE A 1 74 ? -3.840 5.053 5.095 1.00 98.00 74 ILE A C 1
ATOM 517 O O . ILE A 1 74 ? -3.211 4.831 4.061 1.00 98.00 74 ILE A O 1
ATOM 521 N N . LEU A 1 75 ? -5.097 4.632 5.264 1.00 98.31 75 LEU A N 1
ATOM 522 C CA . LEU A 1 75 ? -5.836 3.912 4.231 1.00 98.31 75 LEU A CA 1
ATOM 523 C C . LEU A 1 75 ? -6.160 4.822 3.043 1.00 98.31 75 LEU A C 1
ATOM 525 O O . LEU A 1 75 ? -6.036 4.383 1.904 1.00 98.31 75 LEU A O 1
ATOM 529 N N . LEU A 1 76 ? -6.483 6.099 3.275 1.00 98.62 76 LEU A N 1
ATOM 530 C CA . LEU A 1 76 ? -6.650 7.076 2.193 1.00 98.62 76 LEU A CA 1
ATOM 531 C C . LEU A 1 76 ? -5.346 7.283 1.411 1.00 98.62 76 LEU A C 1
ATOM 533 O O . LEU A 1 76 ? -5.356 7.241 0.181 1.00 98.62 76 LEU A O 1
ATOM 537 N N . VAL A 1 77 ? -4.218 7.457 2.108 1.00 98.44 77 VAL A N 1
ATOM 538 C CA . VAL A 1 77 ? -2.902 7.613 1.463 1.00 98.44 77 VAL A CA 1
ATOM 539 C C . VAL A 1 77 ? -2.519 6.351 0.688 1.00 98.44 77 VAL A C 1
ATOM 541 O O . VAL A 1 77 ? -2.095 6.441 -0.463 1.00 98.44 77 VAL A O 1
ATOM 544 N N . SER A 1 78 ? -2.715 5.173 1.285 1.00 98.12 78 SER A N 1
ATOM 545 C CA . SER A 1 78 ? -2.427 3.885 0.643 1.00 98.12 78 SER A CA 1
ATOM 546 C C . SER A 1 78 ? -3.312 3.669 -0.585 1.00 98.12 78 SER A C 1
ATOM 548 O O . SER A 1 78 ? -2.814 3.296 -1.644 1.00 98.12 78 SER A O 1
ATOM 550 N N . GLY A 1 79 ? -4.607 3.980 -0.494 1.00 98.50 79 GLY A N 1
ATOM 551 C CA . GLY A 1 79 ? -5.528 3.938 -1.628 1.00 98.50 79 GLY A CA 1
ATOM 552 C C . GLY A 1 79 ? -5.110 4.874 -2.763 1.00 98.50 79 GLY A C 1
ATOM 553 O O . GLY A 1 79 ? -5.106 4.463 -3.922 1.00 98.50 79 GLY A O 1
ATOM 554 N N . ALA A 1 80 ? -4.689 6.105 -2.452 1.00 98.56 80 ALA A N 1
ATOM 555 C CA . ALA A 1 80 ? -4.218 7.070 -3.450 1.00 98.56 80 ALA A CA 1
ATOM 556 C C . ALA A 1 80 ? -2.930 6.604 -4.142 1.00 98.56 80 ALA A C 1
ATOM 558 O O . ALA A 1 80 ? -2.792 6.726 -5.359 1.00 98.56 80 ALA A O 1
ATOM 559 N N . VAL A 1 81 ? -2.014 6.009 -3.376 1.00 97.56 81 VAL A N 1
ATOM 560 C CA . VAL A 1 81 ? -0.809 5.359 -3.897 1.00 97.56 81 VAL A CA 1
ATOM 561 C C . VAL A 1 81 ? -1.169 4.239 -4.872 1.00 97.56 81 VAL A C 1
ATOM 563 O O . VAL A 1 81 ? -0.640 4.225 -5.979 1.00 97.56 81 VAL A O 1
ATOM 566 N N . GLN A 1 82 ? -2.107 3.361 -4.520 1.00 97.81 82 GLN A N 1
ATOM 567 C CA . GLN A 1 82 ? -2.554 2.294 -5.416 1.00 97.81 82 GLN A CA 1
ATOM 568 C C . GLN A 1 82 ? -3.294 2.844 -6.647 1.00 97.81 82 GLN A C 1
ATOM 570 O O . GLN A 1 82 ? -3.143 2.315 -7.741 1.00 97.81 82 GLN A O 1
ATOM 575 N N . ALA A 1 83 ? -4.048 3.938 -6.527 1.00 98.31 83 ALA A N 1
ATOM 576 C CA . ALA A 1 83 ? -4.666 4.587 -7.684 1.00 98.31 83 ALA A CA 1
ATOM 577 C C . ALA A 1 83 ? -3.618 5.154 -8.662 1.00 98.31 83 ALA A C 1
ATOM 579 O O . ALA A 1 83 ? -3.787 5.053 -9.879 1.00 98.31 83 ALA A O 1
ATOM 580 N N . ALA A 1 84 ? -2.504 5.691 -8.155 1.00 96.88 84 ALA A N 1
ATOM 581 C CA . ALA A 1 84 ? -1.372 6.070 -9.000 1.00 96.88 84 ALA A CA 1
ATOM 582 C C . ALA A 1 84 ? -0.764 4.845 -9.708 1.00 96.88 84 ALA A C 1
ATOM 584 O O . ALA A 1 84 ? -0.442 4.917 -10.894 1.00 96.88 84 ALA A O 1
ATOM 585 N N . ASP A 1 85 ? -0.683 3.704 -9.022 1.00 95.50 85 ASP A N 1
ATOM 586 C CA . ASP A 1 85 ? -0.196 2.444 -9.592 1.00 95.50 85 ASP A CA 1
ATOM 587 C C . ASP A 1 85 ? -1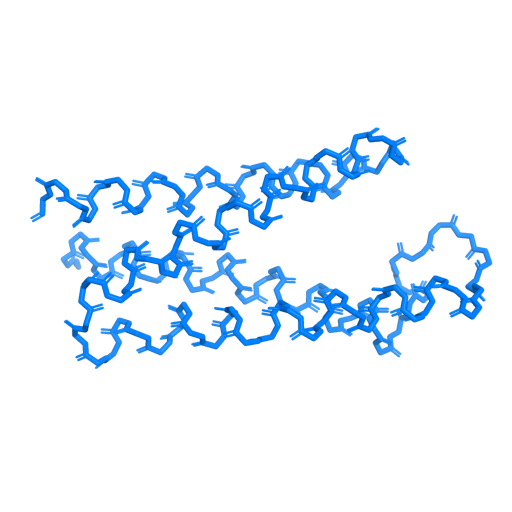.112 1.930 -10.713 1.00 95.50 85 ASP A C 1
ATOM 589 O O . ASP A 1 85 ? -0.628 1.421 -11.721 1.00 95.50 85 ASP A O 1
ATOM 593 N N . VAL A 1 86 ? -2.429 2.122 -10.598 1.00 98.06 86 VAL A N 1
ATOM 594 C CA . VAL A 1 86 ? -3.378 1.838 -11.687 1.00 98.06 86 VAL A CA 1
ATOM 595 C C . VAL A 1 86 ? -3.033 2.657 -12.927 1.00 98.06 86 VAL A C 1
ATOM 597 O O . VAL A 1 86 ? -2.928 2.095 -14.020 1.00 98.06 86 VAL A O 1
ATOM 600 N N . ALA A 1 87 ? -2.827 3.968 -12.762 1.00 97.75 87 ALA A N 1
ATOM 601 C CA . ALA A 1 87 ? -2.500 4.870 -13.863 1.00 97.75 87 ALA A CA 1
ATOM 602 C C . ALA A 1 87 ? -1.158 4.508 -14.520 1.00 97.75 87 ALA A C 1
ATOM 604 O O . ALA A 1 87 ? -1.077 4.401 -15.744 1.00 97.75 87 ALA A O 1
ATOM 605 N N . ILE A 1 88 ? -0.124 4.252 -13.711 1.00 93.75 88 ILE A N 1
ATOM 606 C CA . ILE A 1 88 ? 1.199 3.824 -14.183 1.00 93.75 88 ILE A CA 1
ATOM 607 C C . ILE A 1 88 ? 1.104 2.477 -14.903 1.00 93.75 88 ILE A C 1
ATOM 609 O O . ILE A 1 88 ? 1.602 2.341 -16.019 1.00 93.75 88 ILE A O 1
ATOM 613 N N . GLY A 1 89 ? 0.438 1.489 -14.301 1.00 94.12 89 GLY A N 1
ATOM 614 C CA . GLY A 1 89 ? 0.257 0.165 -14.887 1.00 94.12 89 GLY A CA 1
ATOM 615 C C . GLY A 1 89 ? -0.464 0.237 -16.230 1.00 94.12 89 GLY A C 1
ATOM 616 O O . GLY A 1 89 ? -0.023 -0.383 -17.195 1.00 94.12 89 GLY A O 1
ATOM 617 N N . ALA A 1 90 ? -1.514 1.059 -16.331 1.00 96.44 90 ALA A N 1
ATOM 618 C CA . ALA A 1 90 ? -2.254 1.247 -17.575 1.00 96.44 90 ALA A CA 1
ATOM 619 C C . ALA A 1 90 ? -1.385 1.909 -18.657 1.00 96.44 90 ALA A C 1
ATOM 621 O O . ALA A 1 90 ? -1.338 1.420 -19.787 1.00 96.44 90 ALA A O 1
ATOM 622 N N . ALA A 1 91 ? -0.642 2.965 -18.304 1.00 95.19 91 ALA A N 1
ATOM 623 C CA . ALA A 1 91 ? 0.280 3.644 -19.217 1.00 95.19 91 ALA A CA 1
ATOM 624 C C . ALA A 1 91 ? 1.386 2.706 -19.730 1.00 95.19 91 ALA A C 1
ATOM 626 O O . ALA A 1 91 ? 1.738 2.745 -20.907 1.00 95.19 91 ALA A O 1
ATOM 627 N N . GLN A 1 92 ? 1.877 1.813 -18.866 1.00 90.31 92 GLN A N 1
ATOM 628 C CA . GLN A 1 92 ? 2.905 0.822 -19.193 1.00 90.31 92 GLN A CA 1
ATOM 629 C C . GLN A 1 92 ? 2.337 -0.491 -19.756 1.00 90.31 92 GLN A C 1
ATOM 631 O O . GLN A 1 92 ? 3.091 -1.433 -19.996 1.00 90.31 92 GLN A O 1
ATOM 636 N N . ARG A 1 93 ? 1.012 -0.585 -19.957 1.00 92.31 93 ARG A N 1
ATOM 637 C CA . ARG A 1 93 ? 0.295 -1.801 -20.390 1.00 92.31 93 ARG A CA 1
ATOM 638 C C . ARG A 1 93 ? 0.571 -3.031 -19.510 1.00 92.31 93 ARG A C 1
ATOM 640 O O . ARG A 1 93 ? 0.458 -4.169 -19.965 1.00 92.31 93 ARG A O 1
ATOM 647 N N . ASN A 1 94 ? 0.905 -2.808 -18.242 1.00 90.69 94 ASN A N 1
ATOM 648 C CA . ASN A 1 94 ? 1.066 -3.843 -17.233 1.00 90.69 94 ASN A CA 1
ATOM 649 C C . ASN A 1 94 ? -0.285 -4.113 -16.563 1.00 90.69 94 ASN A C 1
ATOM 651 O O . ASN A 1 94 ? -0.581 -3.604 -15.481 1.00 90.69 94 ASN A O 1
ATOM 655 N N . TRP A 1 95 ? -1.105 -4.937 -17.216 1.00 91.94 95 TRP A N 1
ATOM 656 C CA . TRP A 1 95 ? -2.453 -5.239 -16.738 1.00 91.94 95 TRP A CA 1
ATOM 657 C C . TRP A 1 95 ? -2.478 -5.909 -15.365 1.00 91.94 95 TRP A C 1
ATOM 659 O O . TRP A 1 95 ? -3.395 -5.636 -14.600 1.00 91.94 95 TRP A O 1
ATOM 669 N N . GLY A 1 96 ? -1.463 -6.712 -15.022 1.00 90.38 96 GLY A N 1
ATOM 670 C CA . GLY A 1 96 ? -1.363 -7.332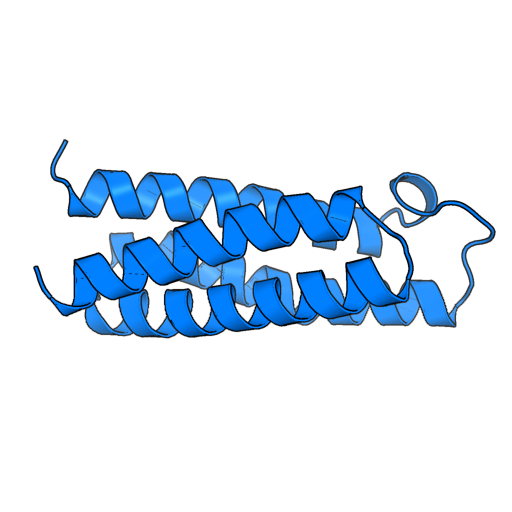 -13.697 1.00 90.38 96 GLY A CA 1
ATOM 671 C C . GLY A 1 96 ? -1.247 -6.28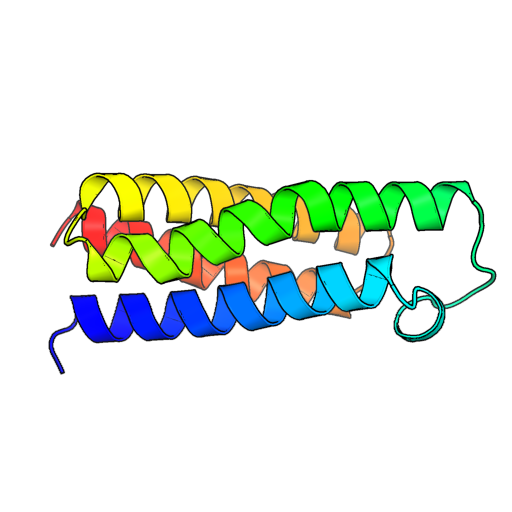9 -12.584 1.00 90.38 96 GLY A C 1
ATOM 672 O O . GLY A 1 96 ? -1.988 -6.345 -11.601 1.00 90.38 96 GLY A O 1
ATOM 673 N N . MET A 1 97 ? -0.378 -5.291 -12.776 1.00 91.88 97 MET A N 1
ATOM 674 C CA . MET A 1 97 ? -0.263 -4.141 -11.876 1.00 91.88 97 MET A CA 1
ATOM 675 C C . MET A 1 97 ? -1.557 -3.328 -11.846 1.00 91.88 97 MET A C 1
ATOM 677 O O . MET A 1 97 ? -2.053 -3.033 -10.764 1.00 91.88 97 MET A O 1
ATOM 681 N N . THR A 1 98 ? -2.138 -3.014 -13.009 1.00 96.50 98 THR A N 1
ATOM 682 C CA . THR A 1 98 ? -3.378 -2.230 -13.098 1.00 96.50 98 THR A CA 1
ATOM 683 C C . THR A 1 98 ? -4.519 -2.875 -12.318 1.00 96.50 98 THR A C 1
ATOM 685 O O . THR A 1 98 ? -5.150 -2.214 -11.496 1.00 96.50 98 THR A O 1
ATOM 688 N N . THR A 1 99 ? -4.791 -4.163 -12.539 1.00 96.56 99 THR A N 1
ATOM 689 C CA . THR A 1 99 ? -5.911 -4.843 -11.878 1.00 96.56 99 THR A CA 1
ATOM 690 C C . THR A 1 99 ? -5.639 -5.064 -10.399 1.00 96.56 99 THR A C 1
ATOM 692 O O . THR A 1 99 ? -6.518 -4.812 -9.579 1.00 96.56 99 THR A O 1
ATOM 695 N N . GLY A 1 100 ? -4.422 -5.494 -10.043 1.00 95.44 100 GLY A N 1
ATOM 696 C CA . GLY A 1 100 ? -4.046 -5.711 -8.647 1.00 95.44 100 GLY A CA 1
ATOM 697 C C . GLY A 1 100 ? -4.141 -4.420 -7.838 1.00 95.44 100 GLY A C 1
ATOM 698 O O . GLY A 1 100 ? -4.791 -4.384 -6.796 1.00 95.44 100 GLY A O 1
ATOM 699 N N . ALA A 1 101 ? -3.581 -3.332 -8.366 1.00 96.94 101 ALA A N 1
ATOM 700 C CA . ALA A 1 101 ? -3.637 -2.033 -7.718 1.00 96.94 101 ALA A CA 1
ATOM 701 C C . ALA A 1 101 ? -5.065 -1.483 -7.612 1.00 96.94 101 ALA A C 1
ATOM 703 O O . ALA A 1 101 ? -5.417 -0.943 -6.566 1.00 96.94 101 ALA A O 1
ATOM 704 N N . ALA A 1 102 ? -5.909 -1.669 -8.633 1.00 98.38 102 ALA A N 1
ATOM 705 C CA . ALA A 1 102 ? -7.298 -1.208 -8.602 1.00 98.38 102 ALA A CA 1
ATOM 706 C C . ALA A 1 102 ? -8.108 -1.889 -7.491 1.00 98.38 102 ALA A C 1
ATOM 708 O O . ALA A 1 102 ? -8.833 -1.217 -6.756 1.00 98.38 102 ALA A O 1
ATOM 709 N N . VAL A 1 103 ? -7.949 -3.207 -7.329 1.00 98.31 103 VAL A N 1
ATOM 710 C CA . VAL A 1 103 ? -8.613 -3.958 -6.253 1.00 98.31 103 VAL A CA 1
ATOM 711 C C . VAL A 1 103 ? -8.134 -3.467 -4.888 1.00 98.31 103 VAL A C 1
ATOM 713 O O . VAL A 1 103 ? -8.959 -3.138 -4.036 1.00 98.31 103 VAL A O 1
ATOM 716 N N . THR A 1 104 ? -6.820 -3.347 -4.682 1.00 98.00 104 THR A N 1
ATOM 717 C CA . THR A 1 104 ? -6.269 -2.872 -3.403 1.00 98.00 104 THR A CA 1
ATOM 718 C C . TH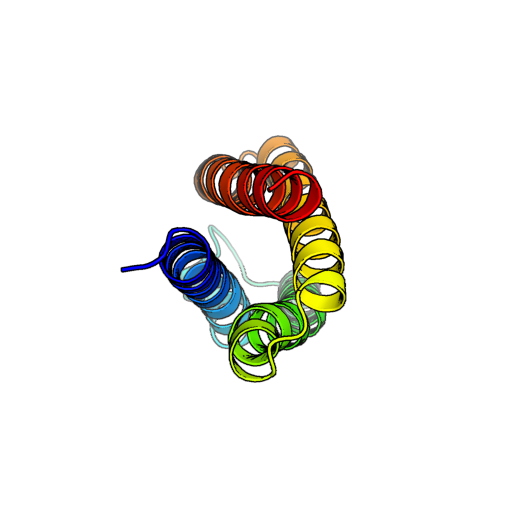R A 1 104 ? -6.703 -1.434 -3.094 1.00 98.00 104 THR A C 1
ATOM 720 O O . THR A 1 104 ? -7.056 -1.132 -1.955 1.00 98.00 104 THR A O 1
ATOM 723 N N . ALA A 1 105 ? -6.754 -0.550 -4.098 1.00 98.62 105 ALA A N 1
ATOM 724 C CA . ALA A 1 105 ? -7.246 0.819 -3.942 1.00 98.62 105 ALA A CA 1
ATOM 725 C C . ALA A 1 105 ? -8.708 0.843 -3.477 1.00 98.62 105 ALA A C 1
ATOM 727 O O . ALA A 1 105 ? -9.038 1.541 -2.518 1.00 98.62 105 ALA A O 1
ATOM 728 N N . ALA A 1 106 ? -9.576 0.050 -4.114 1.00 98.62 106 ALA A N 1
ATOM 729 C CA . ALA A 1 106 ? -10.985 -0.046 -3.745 1.00 98.62 106 ALA A CA 1
ATOM 730 C C . ALA A 1 106 ? -11.171 -0.566 -2.310 1.00 98.62 106 ALA A C 1
ATOM 732 O O . ALA A 1 106 ? -11.992 -0.032 -1.566 1.00 98.62 106 ALA A O 1
ATOM 733 N N . VAL A 1 107 ? -10.374 -1.558 -1.897 1.00 98.44 107 VAL A N 1
ATOM 734 C CA . VAL A 1 107 ? -10.379 -2.084 -0.524 1.00 98.44 107 VAL A CA 1
ATOM 735 C C . VAL A 1 107 ? -9.982 -1.005 0.481 1.00 98.44 107 VAL A C 1
ATOM 737 O O . VAL A 1 107 ? -10.710 -0.788 1.452 1.00 98.44 107 VAL A O 1
ATOM 740 N N . HIS A 1 108 ? -8.875 -0.298 0.243 1.00 98.25 108 HIS A N 1
ATOM 741 C CA . HIS A 1 108 ? -8.401 0.752 1.143 1.00 98.25 108 HIS A CA 1
ATOM 742 C C . HIS A 1 108 ? -9.392 1.914 1.248 1.00 98.25 108 HIS A C 1
ATOM 744 O O . HIS A 1 108 ? -9.774 2.289 2.357 1.00 98.25 108 HIS A O 1
ATOM 750 N N . PHE A 1 109 ? -9.874 2.441 0.120 1.00 98.69 109 PHE A N 1
ATOM 751 C CA . PHE A 1 109 ? -10.839 3.541 0.121 1.00 98.69 109 PHE A CA 1
ATOM 752 C C . PHE A 1 109 ? -12.192 3.143 0.707 1.00 98.69 109 PHE A C 1
ATOM 754 O O . PHE A 1 109 ? -12.738 3.886 1.520 1.00 98.69 109 PHE A O 1
ATOM 761 N N . GLY A 1 110 ? -12.720 1.970 0.351 1.00 98.38 110 GLY A N 1
ATOM 762 C CA . GLY A 1 110 ? -13.982 1.476 0.899 1.00 98.38 110 GLY A CA 1
ATOM 763 C C . GLY A 1 110 ? -13.909 1.269 2.412 1.00 98.38 110 GLY A C 1
ATOM 764 O O . GLY A 1 110 ? -14.831 1.638 3.138 1.00 98.38 110 GLY A O 1
ATOM 765 N N . SER A 1 111 ? -12.779 0.755 2.903 1.00 98.00 111 SE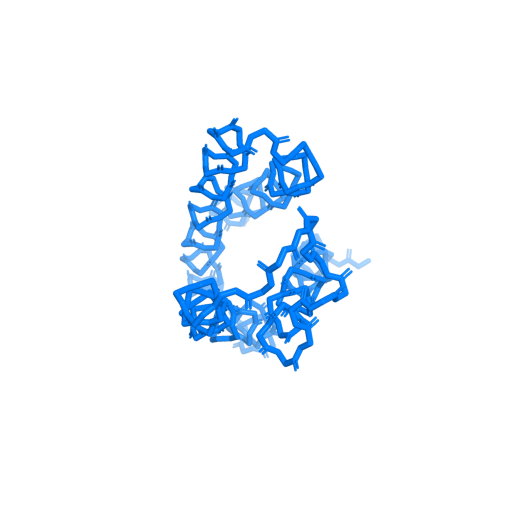R A N 1
ATOM 766 C CA . SER A 1 111 ? -12.543 0.580 4.339 1.00 98.00 111 SER A CA 1
ATOM 767 C C . SER A 1 111 ? -12.384 1.914 5.063 1.00 98.00 111 SER A C 1
ATOM 769 O O . SER A 1 111 ? -12.974 2.095 6.124 1.00 98.00 111 SER A O 1
ATOM 771 N N . ALA A 1 112 ? -11.632 2.858 4.485 1.00 98.06 112 ALA A N 1
ATOM 772 C CA . ALA A 1 112 ? -11.474 4.204 5.031 1.00 98.06 112 ALA A CA 1
ATOM 773 C C . ALA A 1 112 ? -12.820 4.930 5.126 1.00 98.06 112 ALA A C 1
ATOM 775 O O . ALA A 1 112 ? -13.137 5.494 6.168 1.00 98.06 112 ALA A O 1
ATOM 776 N N . TRP A 1 113 ? -13.632 4.863 4.066 1.00 98.19 113 TRP A N 1
ATOM 777 C CA . TRP A 1 113 ? -14.981 5.420 4.047 1.00 98.19 113 TRP A CA 1
ATOM 778 C C . TRP A 1 113 ? -15.852 4.814 5.146 1.00 98.19 113 TRP A C 1
ATOM 780 O O . TRP A 1 113 ? -16.449 5.545 5.933 1.00 98.19 113 TRP A O 1
ATOM 790 N N . TRP A 1 114 ? -15.888 3.482 5.243 1.00 97.31 114 TRP A N 1
ATOM 791 C CA . TRP A 1 114 ? -16.698 2.804 6.251 1.00 97.31 114 TRP A CA 1
ATOM 792 C C . TRP A 1 114 ? -16.283 3.202 7.671 1.00 97.31 114 TRP A C 1
ATOM 794 O O . TRP A 1 114 ? -17.142 3.589 8.459 1.00 97.31 114 TRP A O 1
ATOM 804 N N . LEU A 1 115 ? -14.975 3.187 7.958 1.00 95.62 115 LEU A N 1
ATOM 805 C CA . LEU A 1 115 ? -14.399 3.585 9.246 1.00 95.62 115 LEU A CA 1
ATOM 806 C C . LEU A 1 115 ? -14.561 5.080 9.544 1.00 95.62 115 LEU A C 1
ATOM 808 O O . LEU A 1 115 ? -14.478 5.471 10.704 1.00 95.62 115 LEU A O 1
ATOM 812 N N . ALA A 1 116 ? -14.759 5.935 8.544 1.00 94.88 116 ALA A N 1
ATOM 813 C CA . ALA A 1 116 ? -15.008 7.356 8.769 1.00 94.88 116 ALA A CA 1
ATOM 814 C C . ALA A 1 116 ? -16.455 7.626 9.210 1.00 94.88 116 ALA A C 1
ATOM 816 O O . ALA A 1 116 ? -16.694 8.596 9.924 1.00 94.88 116 ALA A O 1
ATOM 817 N N . VAL A 1 117 ? -17.406 6.771 8.811 1.00 95.38 117 VAL A N 1
ATOM 818 C CA . VAL A 1 117 ? -18.846 7.020 9.003 1.00 95.38 117 VAL A CA 1
ATOM 819 C C . VAL A 1 117 ? -19.550 6.041 9.960 1.00 95.38 117 VAL A C 1
ATOM 821 O O . VAL A 1 117 ? -20.692 6.305 10.328 1.00 95.38 117 VAL A O 1
ATOM 824 N N . HIS A 1 118 ? -18.886 4.958 10.401 1.00 90.25 118 HIS A N 1
ATOM 825 C CA . HIS A 1 118 ? -19.378 3.990 11.409 1.00 90.25 118 HIS A CA 1
ATOM 826 C C . HIS A 1 118 ? -18.317 3.707 12.465 1.00 90.25 118 HIS A C 1
ATOM 828 O O . HIS A 1 118 ? -18.465 4.109 13.641 1.00 90.25 118 HIS A O 1
#

pLDDT: mean 92.84, std 7.12, range [59.09, 98.69]

Secondary structure (DSSP, 8-state):
--HHHHHHHHHHHHHHHHHHHHHHHHH-GGGT-SS---HHHHHHHHHHHHHHHHHHHHHHHGGGGT-HHHHHHHHHHHHHHHHHHHHHHHHTT-HHHHHHHHHHHHHHHHHHHHHHH-

Organism: NCBI:txid455432

Radius of gyration: 14.81 Å; chains: 1; bounding box: 39×21×39 Å

Sequence (118 aa):
MPAHAALAVVNAVFALVSGGFAIAAALRPAVLAHGPVTSAASLYAWMYAARAIPLTIAVVILPTLGDRSGLVAILLVSGAVQAADVAIGAAQRNWGMTTGAAVTAAVHFGSAWWLAVH